Protein AF-A0A7M1HYF4-F1 (afdb_monomer)

Foldseek 3Di:
DDAAEEEDEADDPDPPDPPCDPVNVVVVVVVVVVVVVPHHYDYDYPVVPPDDD

Solvent-accessible surface area (backbone atoms only — not comparable to full-atom values): 3555 Å² total; per-residue (Å²): 133,81,74,47,79,43,80,46,71,63,74,75,82,83,57,100,65,80,83,73,50,69,66,58,54,54,49,51,55,53,52,53,51,40,43,78,73,71,47,51,74,49,80,44,46,62,68,78,74,74,76,88,133

pLDDT: mean 70.6, std 16.22, range [38.62, 91.12]

Secondary structure (DSSP, 8-state):
-PEEEEEE----TT-SS----HHHHHHHHHHHHHHHTT-EEEEEETTTT----

Mean predicted aligned error: 10.12 Å

Organism: Klebsiella pneumoniae (NCBI:txid573)

Sequence (53 aa):
MSKIEIFEAAGCCATSS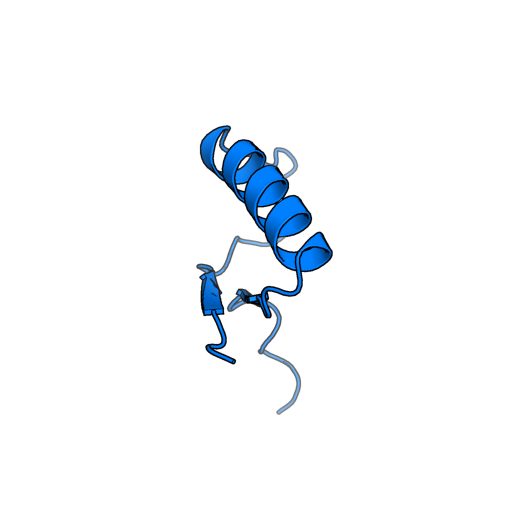VVVSDEAVKWNASAEWAKKHGVNIQRYSRQRTRSSS

Structure (mmCIF, N/CA/C/O backbone):
data_AF-A0A7M1HYF4-F1
#
_entry.id   AF-A0A7M1HYF4-F1
#
loop_
_atom_site.group_PDB
_atom_site.id
_a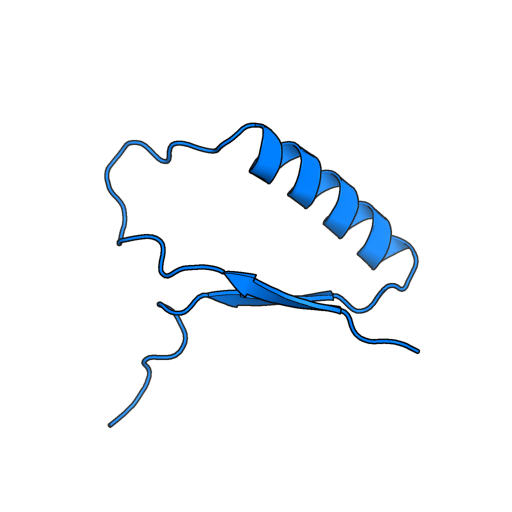tom_site.type_symbol
_atom_site.label_atom_id
_atom_site.label_alt_id
_atom_site.label_comp_id
_atom_site.label_asym_id
_atom_site.label_entity_id
_atom_site.label_seq_id
_atom_site.pdbx_PDB_ins_code
_atom_site.Cartn_x
_atom_site.Cartn_y
_atom_site.Cartn_z
_atom_site.occupancy
_atom_site.B_iso_or_equiv
_atom_site.auth_seq_id
_atom_site.auth_comp_id
_atom_site.auth_asym_id
_atom_site.auth_atom_id
_atom_site.pdbx_PDB_model_num
ATOM 1 N N . MET A 1 1 ? -10.796 -8.977 12.136 1.00 65.81 1 MET A N 1
ATOM 2 C CA . MET A 1 1 ? -10.367 -7.899 11.217 1.00 65.81 1 MET A CA 1
ATOM 3 C C . MET A 1 1 ? -9.607 -8.522 10.063 1.00 65.81 1 MET A C 1
ATOM 5 O O . MET A 1 1 ? -8.757 -9.366 10.321 1.00 65.81 1 MET A O 1
ATOM 9 N N . SER A 1 2 ? -9.907 -8.133 8.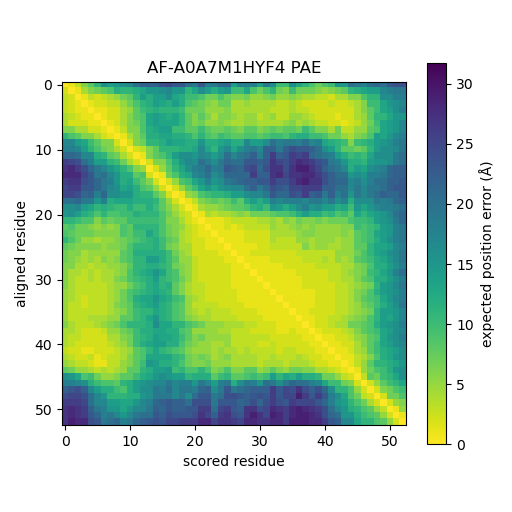827 1.00 72.12 2 SER A N 1
ATOM 10 C CA . SER A 1 2 ? -9.174 -8.605 7.647 1.00 72.12 2 SER A CA 1
ATOM 11 C C . SER A 1 2 ? -7.768 -7.999 7.616 1.00 72.12 2 SER A C 1
ATOM 13 O O . SER A 1 2 ? -7.595 -6.815 7.906 1.00 72.12 2 SER A O 1
ATOM 15 N N . LYS A 1 3 ? -6.765 -8.816 7.293 1.00 84.38 3 LYS A N 1
ATOM 16 C CA . LYS A 1 3 ? -5.361 -8.410 7.167 1.00 84.38 3 LYS A CA 1
ATOM 17 C C . LYS A 1 3 ? -5.038 -8.205 5.687 1.00 84.38 3 LYS A C 1
ATOM 19 O O . LYS A 1 3 ? -5.361 -9.070 4.880 1.00 84.38 3 LYS A O 1
ATOM 24 N N . ILE A 1 4 ? -4.415 -7.080 5.342 1.00 84.56 4 ILE A N 1
ATOM 25 C CA . ILE A 1 4 ? -3.929 -6.812 3.983 1.00 84.56 4 ILE A CA 1
ATOM 26 C C . ILE A 1 4 ? -2.435 -7.135 3.945 1.00 84.56 4 ILE A C 1
ATOM 28 O O . ILE A 1 4 ? -1.645 -6.525 4.668 1.00 84.56 4 ILE A O 1
ATOM 32 N N . GLU A 1 5 ? -2.052 -8.092 3.105 1.00 83.69 5 GLU A N 1
ATOM 33 C CA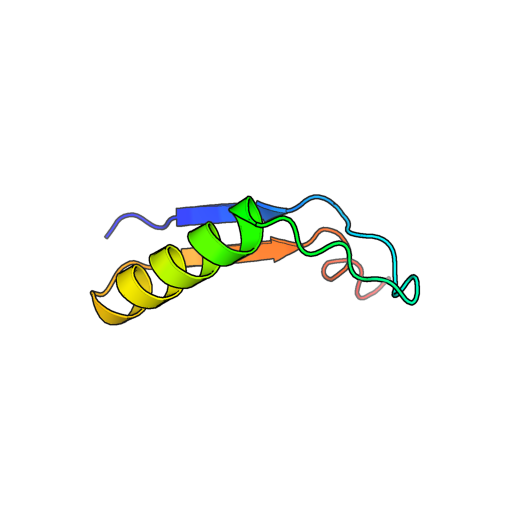 . GLU A 1 5 ? -0.663 -8.511 2.912 1.00 83.69 5 GLU A CA 1
ATOM 34 C C . GLU A 1 5 ? -0.194 -8.147 1.507 1.00 83.69 5 GLU A C 1
ATOM 36 O O . GLU A 1 5 ? -0.864 -8.441 0.519 1.00 83.69 5 GLU A O 1
ATOM 41 N N . ILE A 1 6 ? 0.957 -7.480 1.422 1.00 81.00 6 ILE A N 1
ATOM 42 C CA . ILE A 1 6 ? 1.492 -6.943 0.170 1.00 81.00 6 ILE A CA 1
ATOM 43 C C . ILE A 1 6 ? 2.886 -7.500 -0.042 1.00 81.00 6 ILE A C 1
ATOM 45 O O . ILE A 1 6 ? 3.771 -7.312 0.794 1.00 81.00 6 ILE A O 1
ATOM 49 N N . PHE A 1 7 ? 3.076 -8.161 -1.177 1.00 78.00 7 PHE A N 1
ATOM 50 C CA . PHE A 1 7 ? 4.337 -8.773 -1.572 1.00 78.00 7 PHE A CA 1
ATOM 51 C C . PHE A 1 7 ? 4.955 -7.965 -2.710 1.00 78.00 7 PHE A C 1
ATOM 53 O O . PHE A 1 7 ? 4.610 -8.130 -3.878 1.00 78.00 7 PHE A O 1
ATOM 60 N N . GLU A 1 8 ? 5.877 -7.080 -2.353 1.00 71.75 8 GLU A N 1
ATOM 61 C CA . GLU A 1 8 ? 6.605 -6.235 -3.291 1.00 71.75 8 GLU A CA 1
ATOM 62 C C . GLU A 1 8 ? 7.659 -7.058 -4.048 1.00 71.75 8 GLU A C 1
ATOM 64 O O . GLU A 1 8 ? 8.283 -7.992 -3.517 1.00 71.75 8 GLU A O 1
ATOM 69 N N . ALA A 1 9 ? 7.881 -6.701 -5.313 1.00 67.44 9 ALA A N 1
ATOM 70 C CA . ALA A 1 9 ? 8.995 -7.241 -6.081 1.00 67.44 9 ALA A CA 1
ATOM 71 C C . ALA A 1 9 ? 10.336 -6.889 -5.407 1.00 67.44 9 ALA A C 1
ATOM 73 O O . ALA A 1 9 ? 10.452 -5.912 -4.665 1.00 67.44 9 ALA A O 1
ATOM 74 N N . ALA A 1 10 ? 11.367 -7.702 -5.644 1.00 63.09 10 ALA A N 1
ATOM 75 C CA . ALA A 1 10 ? 12.705 -7.420 -5.136 1.00 63.09 10 ALA A CA 1
ATOM 76 C C . ALA A 1 10 ? 13.266 -6.153 -5.816 1.00 63.09 10 ALA A C 1
ATOM 78 O O . ALA A 1 10 ? 13.759 -6.231 -6.936 1.00 63.09 10 ALA A O 1
ATOM 79 N N . GLY A 1 11 ? 13.189 -4.991 -5.164 1.00 57.69 11 GLY A N 1
ATOM 80 C CA . GLY A 1 11 ? 13.743 -3.741 -5.701 1.00 57.69 11 GLY A CA 1
ATOM 81 C C . GLY A 1 11 ? 15.256 -3.677 -5.512 1.00 57.69 11 GLY A C 1
ATOM 82 O O . GLY A 1 11 ? 15.687 -3.480 -4.386 1.00 57.69 11 GLY A O 1
ATOM 83 N N . CYS A 1 12 ? 16.051 -3.919 -6.568 1.00 52.81 12 CYS A N 1
ATOM 84 C CA . CYS A 1 12 ? 17.525 -4.039 -6.546 1.00 52.81 12 CYS A CA 1
ATOM 85 C C . CYS A 1 12 ? 18.216 -2.979 -5.663 1.00 52.81 12 CYS A C 1
ATOM 87 O O . CYS A 1 12 ? 17.842 -1.809 -5.687 1.00 52.81 12 CYS A O 1
ATOM 89 N N . CYS A 1 13 ? 19.210 -3.411 -4.884 1.00 54.12 13 CYS A N 1
ATOM 90 C CA . CYS A 1 13 ? 20.009 -2.595 -3.975 1.00 54.12 13 CYS A CA 1
ATOM 91 C C . CYS A 1 13 ? 20.429 -1.261 -4.619 1.00 54.12 13 CYS A C 1
ATOM 93 O O . CYS A 1 13 ? 21.121 -1.273 -5.631 1.00 54.12 13 CYS A O 1
ATOM 95 N N . ALA A 1 14 ? 20.020 -0.142 -4.013 1.00 48.50 14 ALA A N 1
ATOM 96 C CA . ALA A 1 14 ? 20.577 1.208 -4.152 1.00 48.50 14 ALA A CA 1
ATOM 97 C C . ALA A 1 14 ? 21.315 1.522 -5.474 1.00 48.50 14 ALA A C 1
ATOM 99 O O . ALA A 1 14 ? 22.509 1.814 -5.476 1.00 48.50 14 ALA A O 1
ATOM 100 N N . THR A 1 15 ? 20.609 1.546 -6.604 1.00 41.19 15 THR A N 1
ATOM 101 C CA . THR A 1 15 ? 21.026 2.430 -7.699 1.00 41.19 15 THR A CA 1
ATOM 102 C C . THR A 1 15 ? 20.733 3.858 -7.249 1.00 41.19 15 THR A C 1
ATOM 104 O O . THR A 1 15 ? 19.631 4.139 -6.784 1.00 41.19 15 THR A O 1
ATOM 107 N N . SER A 1 16 ? 21.715 4.754 -7.354 1.00 41.44 16 SER A N 1
ATOM 108 C CA . SER A 1 16 ? 21.744 6.158 -6.892 1.00 41.44 16 SER A CA 1
ATOM 109 C C . SER A 1 16 ? 20.664 7.093 -7.473 1.00 41.44 16 SER A C 1
ATOM 111 O O . SER A 1 16 ? 20.756 8.311 -7.367 1.00 41.44 16 SER A O 1
ATOM 113 N N . SER A 1 17 ? 19.609 6.534 -8.050 1.00 48.44 17 SER A N 1
ATOM 114 C CA . SER A 1 17 ? 18.381 7.205 -8.427 1.00 48.44 17 SER A CA 1
ATOM 115 C C . SER A 1 17 ? 17.244 6.253 -8.066 1.00 48.44 17 SER A C 1
ATOM 117 O O . SER A 1 17 ? 16.940 5.311 -8.799 1.00 48.44 17 SER A O 1
ATOM 119 N N . VAL A 1 18 ? 16.662 6.432 -6.876 1.00 54.62 18 VAL A N 1
ATOM 120 C CA . VAL A 1 18 ? 15.379 5.799 -6.571 1.00 54.62 18 VAL A CA 1
ATOM 121 C C . VAL A 1 18 ? 14.379 6.475 -7.496 1.00 54.62 18 VAL A C 1
ATOM 123 O O . VAL A 1 18 ? 13.962 7.603 -7.240 1.00 54.62 18 VAL A O 1
ATOM 126 N N . VAL A 1 19 ? 14.015 5.805 -8.588 1.00 55.44 19 VAL A N 1
ATOM 127 C CA . VAL A 1 19 ? 12.820 6.167 -9.348 1.00 55.44 19 VAL A CA 1
ATOM 128 C C . VAL A 1 19 ? 11.642 5.850 -8.432 1.00 55.44 19 VAL A C 1
ATOM 130 O O . VAL A 1 19 ? 11.133 4.731 -8.396 1.00 55.44 19 VAL A O 1
ATOM 133 N N . VAL A 1 20 ? 11.279 6.819 -7.594 1.00 64.00 20 VAL A N 1
ATOM 134 C CA . VAL A 1 20 ? 10.049 6.762 -6.817 1.00 64.00 20 VAL A CA 1
ATOM 135 C C . VAL A 1 20 ? 8.931 6.996 -7.824 1.00 64.00 20 VAL A C 1
ATOM 137 O O . VAL A 1 20 ? 8.788 8.098 -8.341 1.00 64.00 20 VAL A O 1
ATOM 140 N N . SER A 1 21 ? 8.175 5.950 -8.148 1.00 69.31 21 SER A N 1
ATOM 141 C CA . SER A 1 21 ? 6.975 6.113 -8.968 1.00 69.31 21 SER A CA 1
ATOM 142 C C . SER A 1 21 ? 5.952 6.954 -8.190 1.00 69.31 21 SER A C 1
ATOM 144 O O . SER A 1 21 ? 5.757 6.751 -6.986 1.00 69.31 21 SER A O 1
ATOM 146 N N . ASP A 1 22 ? 5.290 7.895 -8.863 1.00 77.62 22 ASP A N 1
ATOM 147 C CA . ASP A 1 22 ? 4.246 8.731 -8.255 1.00 77.62 22 ASP A CA 1
ATOM 148 C C . ASP A 1 22 ? 3.100 7.879 -7.695 1.00 77.62 22 ASP A C 1
ATOM 150 O O . ASP A 1 22 ? 2.477 8.215 -6.683 1.00 77.62 22 ASP A O 1
ATOM 154 N N . GLU A 1 23 ? 2.839 6.736 -8.325 1.00 77.38 23 GLU A N 1
ATOM 155 C CA . GLU A 1 23 ? 1.877 5.744 -7.863 1.00 77.38 23 GLU A CA 1
ATOM 156 C C . GLU A 1 23 ? 2.295 5.157 -6.509 1.00 77.38 23 GLU A C 1
ATOM 158 O O . GLU A 1 23 ? 1.457 5.035 -5.614 1.00 77.38 23 GLU A O 1
ATOM 163 N N . ALA A 1 24 ? 3.586 4.870 -6.309 1.00 73.50 24 ALA A N 1
ATOM 164 C CA . ALA A 1 24 ? 4.107 4.386 -5.032 1.00 73.50 24 ALA A CA 1
ATOM 165 C C . ALA A 1 24 ? 3.990 5.443 -3.916 1.00 73.50 24 ALA A C 1
ATOM 167 O O . ALA A 1 24 ? 3.689 5.097 -2.769 1.00 73.50 24 ALA A O 1
ATOM 168 N N . VAL A 1 25 ? 4.171 6.732 -4.237 1.00 78.12 25 VAL A N 1
ATOM 169 C CA . VAL A 1 25 ? 3.983 7.839 -3.278 1.00 78.12 25 VAL A CA 1
ATOM 170 C C . VAL A 1 25 ? 2.523 7.949 -2.852 1.00 78.12 25 VAL A C 1
ATOM 172 O O . VAL A 1 25 ? 2.227 7.960 -1.654 1.00 78.12 25 VAL A O 1
ATOM 175 N N . LYS A 1 26 ? 1.604 7.989 -3.824 1.00 84.25 26 LYS A N 1
ATOM 176 C CA . LYS A 1 26 ? 0.158 8.061 -3.568 1.00 84.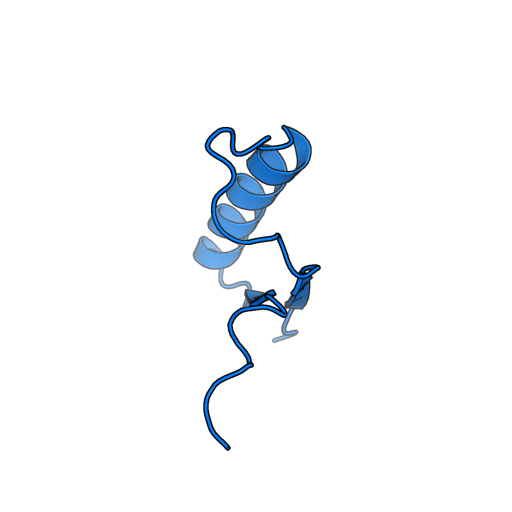25 26 LYS A CA 1
ATOM 177 C C . LYS A 1 26 ? -0.305 6.871 -2.735 1.00 84.25 26 LYS A C 1
ATOM 179 O O . LYS A 1 26 ? -1.011 7.047 -1.743 1.00 84.25 26 LYS A O 1
ATOM 184 N N . TRP A 1 27 ? 0.160 5.675 -3.091 1.00 83.25 27 TRP A N 1
ATOM 185 C CA . TRP A 1 27 ? -0.160 4.454 -2.366 1.00 83.25 27 TRP A CA 1
ATOM 186 C C . TRP A 1 27 ? 0.325 4.501 -0.909 1.00 83.25 27 TRP A C 1
ATOM 188 O O . TRP A 1 27 ? -0.438 4.178 0.002 1.00 83.25 27 TRP A O 1
ATOM 198 N N . ASN A 1 28 ? 1.557 4.964 -0.662 1.00 80.75 28 ASN A N 1
ATOM 199 C CA . ASN A 1 28 ? 2.097 5.090 0.696 1.00 80.75 28 ASN A CA 1
ATOM 200 C C . ASN A 1 28 ? 1.257 6.035 1.569 1.00 80.75 28 ASN A C 1
ATOM 202 O O . ASN A 1 28 ? 0.977 5.706 2.720 1.00 80.75 28 ASN A O 1
ATOM 206 N N . ALA A 1 29 ? 0.820 7.177 1.030 1.00 85.50 29 ALA A N 1
ATOM 207 C CA . ALA A 1 29 ? -0.024 8.118 1.767 1.00 85.50 29 ALA A CA 1
ATOM 208 C C . ALA A 1 29 ? -1.367 7.483 2.177 1.00 85.50 29 ALA A C 1
ATOM 210 O O . ALA A 1 29 ? -1.782 7.589 3.334 1.00 85.50 29 ALA A O 1
ATOM 211 N N . SER A 1 30 ? -2.014 6.761 1.256 1.00 86.62 30 SER A N 1
ATOM 212 C CA . SER A 1 30 ? -3.253 6.027 1.542 1.00 86.62 30 SER A CA 1
ATOM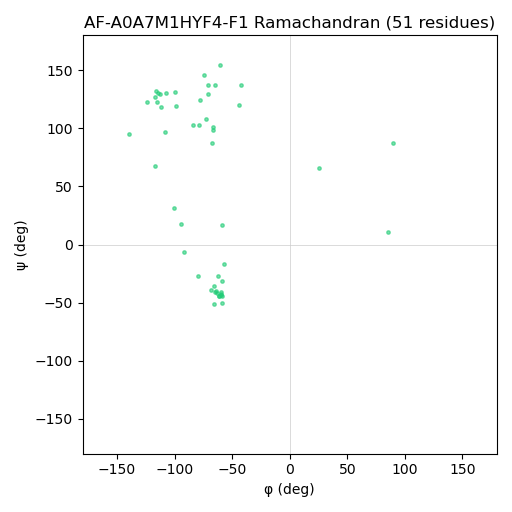 213 C C . SER A 1 30 ? -3.046 4.903 2.562 1.00 86.62 30 SER A C 1
ATOM 215 O O . SER A 1 30 ? -3.880 4.720 3.449 1.00 86.62 30 SER A O 1
ATOM 217 N N . ALA A 1 31 ? -1.932 4.172 2.479 1.00 85.50 31 ALA A N 1
ATOM 218 C CA . ALA A 1 31 ? -1.610 3.099 3.416 1.00 85.50 31 ALA A CA 1
ATOM 219 C C . ALA A 1 31 ? -1.383 3.625 4.843 1.00 85.50 31 ALA A C 1
ATOM 221 O O . ALA A 1 31 ? -1.856 3.020 5.806 1.00 85.50 31 ALA A O 1
ATOM 222 N N . GLU A 1 32 ? -0.707 4.765 4.993 1.00 87.44 32 GLU A N 1
ATOM 223 C CA . GLU A 1 32 ? -0.498 5.403 6.297 1.00 87.44 32 GLU A CA 1
ATOM 224 C C . GLU A 1 32 ? -1.797 5.948 6.895 1.00 87.44 32 GLU A C 1
ATOM 226 O O . GLU A 1 32 ? -2.034 5.796 8.096 1.00 87.44 32 GLU A O 1
ATOM 231 N N . TRP A 1 33 ? -2.678 6.524 6.071 1.00 91.12 33 TRP A N 1
ATOM 232 C CA . TRP A 1 33 ? -4.025 6.885 6.511 1.00 91.12 33 TRP A CA 1
ATOM 233 C C . TRP A 1 33 ? -4.784 5.647 7.014 1.00 91.12 33 TRP A C 1
ATOM 235 O O . TRP A 1 33 ? -5.259 5.631 8.147 1.00 91.12 33 TRP A O 1
ATOM 245 N N . ALA A 1 34 ? -4.814 4.564 6.236 1.00 87.25 34 ALA A N 1
ATOM 246 C CA . ALA A 1 34 ? -5.538 3.345 6.591 1.00 87.25 34 ALA A CA 1
ATOM 247 C C . ALA A 1 34 ? -5.047 2.721 7.913 1.00 87.25 34 ALA A C 1
ATOM 249 O O . ALA A 1 34 ? -5.864 2.328 8.747 1.00 87.25 34 ALA A O 1
ATOM 250 N N . LYS A 1 35 ? -3.729 2.697 8.160 1.00 88.00 35 LYS A N 1
ATOM 251 C CA . LYS A 1 35 ? -3.161 2.234 9.441 1.00 88.00 35 LYS A CA 1
ATOM 252 C C . LYS A 1 35 ? -3.654 3.056 10.630 1.00 88.00 35 LYS A C 1
ATOM 254 O O . LYS A 1 35 ? -4.027 2.481 11.650 1.00 88.00 35 LYS A O 1
ATOM 259 N N . LYS A 1 36 ? -3.697 4.389 10.499 1.00 90.56 36 LYS A N 1
ATOM 260 C CA . LYS A 1 36 ? -4.221 5.285 11.549 1.00 90.56 36 LYS A CA 1
ATOM 261 C C . LYS A 1 36 ? -5.700 5.028 11.850 1.00 90.56 36 LYS A C 1
ATOM 263 O O . LYS A 1 36 ? -6.132 5.247 12.975 1.00 90.56 36 LYS A O 1
ATOM 268 N N . HIS A 1 37 ? -6.447 4.517 10.875 1.00 90.94 37 HIS A N 1
ATOM 269 C CA . HIS A 1 37 ? -7.852 4.131 11.010 1.00 90.94 37 HIS A CA 1
ATOM 270 C C . HIS A 1 37 ? -8.055 2.640 11.347 1.00 90.94 37 HIS A C 1
ATOM 272 O O . HIS A 1 37 ? -9.157 2.114 11.203 1.00 90.94 37 HIS A O 1
ATOM 278 N N . GLY A 1 38 ? -7.012 1.954 11.830 1.00 89.19 38 GLY A N 1
ATOM 279 C CA . GLY A 1 38 ? -7.110 0.591 12.359 1.00 89.19 38 GLY A CA 1
ATOM 280 C C . GLY A 1 38 ? -7.017 -0.522 11.312 1.00 89.19 38 GLY A C 1
ATOM 281 O O . GLY A 1 38 ? -7.263 -1.683 11.637 1.00 89.19 38 GLY A O 1
ATOM 282 N N . VAL A 1 39 ? -6.646 -0.210 10.065 1.00 88.25 39 VAL A N 1
ATOM 283 C CA . VAL A 1 39 ? -6.417 -1.230 9.032 1.00 88.25 39 VAL A CA 1
ATOM 284 C C . VAL A 1 39 ? -5.051 -1.885 9.238 1.00 88.25 39 VAL A C 1
ATOM 286 O O . VAL A 1 39 ? -4.0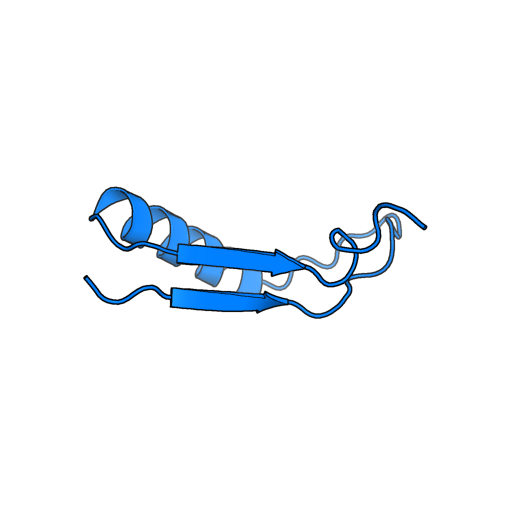14 -1.221 9.248 1.00 88.25 39 VAL A O 1
ATOM 289 N N . ASN A 1 40 ? -5.036 -3.213 9.362 1.00 88.06 40 ASN A N 1
ATOM 290 C CA . ASN A 1 40 ? -3.807 -3.988 9.520 1.00 88.06 40 ASN A CA 1
ATOM 291 C C . ASN A 1 40 ? -3.169 -4.289 8.152 1.00 88.06 40 ASN A C 1
ATOM 293 O O . ASN A 1 40 ? -3.635 -5.172 7.428 1.00 88.06 40 ASN A O 1
ATOM 297 N N . ILE A 1 41 ? -2.104 -3.554 7.813 1.00 86.00 41 ILE A N 1
ATOM 298 C CA . ILE A 1 41 ? -1.358 -3.683 6.552 1.00 86.00 41 ILE A CA 1
ATOM 299 C C . ILE A 1 41 ? 0.067 -4.163 6.843 1.00 86.00 41 ILE A C 1
ATOM 301 O O . ILE A 1 41 ? 0.820 -3.479 7.541 1.00 86.00 41 ILE A O 1
ATOM 305 N N . GLN A 1 42 ? 0.467 -5.294 6.257 1.00 83.31 42 GLN A N 1
ATOM 306 C CA . GLN A 1 42 ? 1.841 -5.806 6.304 1.00 83.31 42 GLN A CA 1
ATOM 307 C C . GLN A 1 42 ? 2.458 -5.846 4.902 1.00 83.31 42 GLN A C 1
ATOM 309 O O . GLN A 1 42 ? 1.843 -6.328 3.953 1.00 83.31 42 GLN A O 1
ATOM 314 N N . ARG A 1 43 ? 3.685 -5.326 4.774 1.00 80.00 43 ARG A N 1
ATOM 315 C CA . ARG A 1 43 ? 4.441 -5.289 3.514 1.00 80.00 43 ARG A CA 1
ATOM 316 C C . ARG A 1 43 ? 5.681 -6.164 3.621 1.00 80.00 43 ARG A C 1
ATOM 318 O O . ARG A 1 43 ? 6.472 -6.008 4.550 1.00 80.00 43 ARG A O 1
ATOM 325 N N . TYR A 1 44 ? 5.872 -7.017 2.628 1.00 78.94 44 TYR A N 1
ATOM 326 C CA . TYR A 1 44 ? 7.019 -7.896 2.480 1.00 78.94 44 TYR A CA 1
ATOM 327 C C . TYR A 1 44 ? 7.756 -7.516 1.201 1.00 78.94 44 TYR A C 1
ATOM 329 O O . TYR A 1 44 ? 7.157 -7.454 0.134 1.00 78.94 44 TYR A O 1
ATOM 337 N N . SER A 1 45 ? 9.060 -7.269 1.298 1.00 71.81 45 SER A N 1
ATOM 338 C CA . SER A 1 45 ? 9.926 -7.116 0.128 1.00 71.81 45 SER A CA 1
ATOM 339 C C . SER A 1 45 ? 10.806 -8.349 0.007 1.00 71.81 45 SER A C 1
ATOM 341 O O . SER A 1 45 ? 11.462 -8.737 0.979 1.00 71.81 45 SER A O 1
ATOM 343 N N . ARG A 1 46 ? 10.854 -8.940 -1.193 1.00 58.53 46 ARG A N 1
ATOM 344 C CA . ARG A 1 46 ? 11.633 -10.158 -1.482 1.00 58.53 46 ARG A CA 1
ATOM 345 C C . ARG A 1 46 ? 13.133 -10.042 -1.180 1.00 58.53 46 ARG A C 1
ATOM 347 O O . ARG A 1 46 ? 13.792 -11.066 -1.055 1.00 58.53 46 ARG A O 1
ATOM 354 N N . GLN A 1 47 ? 13.684 -8.835 -1.030 1.00 59.25 47 GLN A N 1
ATOM 355 C CA . GLN A 1 47 ? 15.096 -8.661 -0.665 1.00 59.25 47 GLN A CA 1
ATOM 356 C C . GLN A 1 47 ? 15.389 -8.834 0.817 1.00 59.25 47 GLN A C 1
ATOM 358 O O . GLN A 1 47 ? 16.500 -9.206 1.182 1.00 59.25 47 GLN A O 1
ATOM 363 N N . ARG A 1 48 ? 14.407 -8.566 1.681 1.00 50.84 48 ARG A N 1
ATOM 364 C CA . ARG A 1 48 ? 14.618 -8.570 3.131 1.00 50.84 48 ARG A CA 1
ATOM 365 C C . ARG A 1 48 ? 14.333 -9.931 3.771 1.00 50.84 48 ARG A C 1
ATOM 367 O O . ARG A 1 48 ? 14.643 -10.119 4.938 1.00 50.84 48 ARG A O 1
ATOM 374 N N . THR A 1 49 ? 13.811 -10.894 3.010 1.00 45.66 49 THR A N 1
ATOM 375 C CA . THR A 1 49 ? 13.593 -12.286 3.445 1.00 45.66 49 THR A CA 1
ATOM 376 C C . THR A 1 49 ? 14.676 -13.247 2.951 1.00 45.66 49 THR A C 1
ATOM 378 O O . THR A 1 49 ? 14.401 -14.421 2.721 1.00 45.66 49 THR A O 1
ATOM 381 N N . ARG A 1 50 ? 15.919 -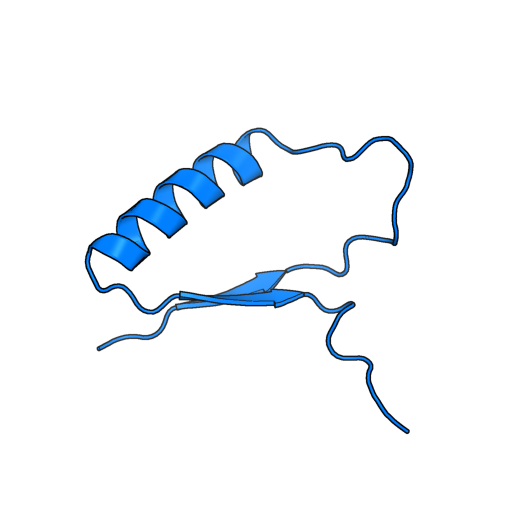12.776 2.798 1.00 46.69 50 ARG A N 1
ATOM 382 C CA . ARG A 1 50 ? 17.087 -13.661 2.705 1.00 46.69 50 ARG A CA 1
ATOM 383 C C . ARG A 1 50 ? 18.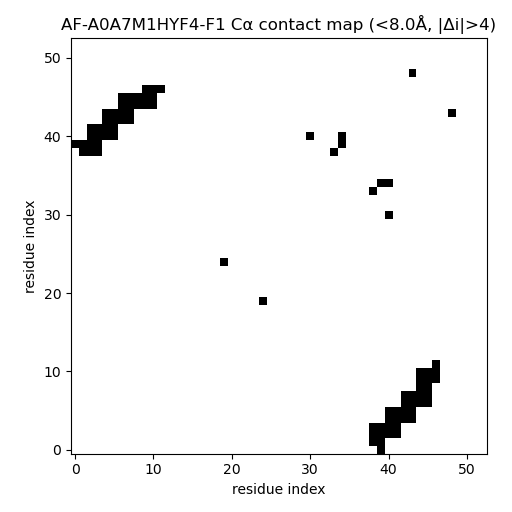028 -13.407 3.877 1.00 46.69 50 ARG A C 1
ATOM 385 O O . ARG A 1 50 ? 19.124 -12.887 3.709 1.00 46.69 50 ARG A O 1
ATOM 392 N N . SER A 1 51 ? 17.570 -13.759 5.072 1.00 43.31 51 SER A N 1
ATOM 393 C CA . SER A 1 51 ? 18.437 -13.945 6.231 1.00 43.31 51 SER A CA 1
ATOM 394 C C . SER A 1 51 ? 18.458 -15.423 6.606 1.00 43.31 51 SER A C 1
ATOM 396 O O . SER A 1 51 ? 17.428 -15.979 6.983 1.00 43.31 51 SER A O 1
ATOM 398 N N . SER A 1 52 ? 19.672 -15.972 6.522 1.00 46.25 52 SER A N 1
ATOM 399 C CA . SER A 1 52 ? 20.190 -17.119 7.275 1.00 46.25 52 SER A CA 1
ATOM 400 C C . SER A 1 52 ? 19.981 -18.515 6.674 1.00 46.25 52 SER A C 1
ATOM 402 O O . SER A 1 52 ? 19.057 -19.245 7.023 1.00 46.25 52 SER A O 1
ATOM 404 N N . SER A 1 53 ? 20.928 -18.927 5.832 1.00 38.62 53 SER A N 1
ATOM 405 C CA . SER A 1 53 ? 21.505 -20.278 5.868 1.00 38.62 53 SER A CA 1
ATOM 406 C C . SER A 1 53 ? 23.016 -20.140 5.796 1.00 38.62 53 SER A C 1
ATOM 408 O O . SER A 1 53 ? 23.458 -19.245 5.038 1.00 38.62 53 SER A O 1
#

Nearest PDB structures (foldseek):
  6kn1-assembly2_C  TM=4.966E-01  e=5.587E+00  Mus musculus
  6qu0-assembly1_B  TM=4.487E-01  e=4.857E+00  Halalkalibacter okhensis
  8a0m-assembly1_A  TM=4.230E-01  e=6.427E+00  Haemophilus influenzae

Radius of gyration: 13.53 Å; Cα contacts (8 Å, |Δi|>4): 42; chains: 1; bounding box: 32×29×22 Å

InterPro domains:
  IPR010712 Arsenical-resistance operon trans-acting repressor ArsD [PF06953] (1-45)